Protein AF-A0AAV0M7P1-F1 (afdb_monomer_lite)

Radius of gyration: 15.96 Å; chains: 1; bounding box: 34×25×41 Å

Sequence (66 aa):
MKIYKVYNPIFEFVAEAGAGGKQGVAKLAIEYEKLDPSFPPPTKYMDFMIGLTKEVDAGIVKAALD

Structure (mmCIF, N/CA/C/O backbone):
data_AF-A0AAV0M7P1-F1
#
_entry.id   AF-A0AAV0M7P1-F1
#
loop_
_atom_site.group_PDB
_atom_site.id
_atom_site.type_symbol
_atom_site.label_atom_id
_atom_site.label_alt_id
_atom_site.label_comp_id
_atom_site.label_asym_id
_atom_site.label_entity_id
_atom_site.label_seq_id
_atom_site.pdbx_PDB_ins_code
_atom_site.Cartn_x
_atom_site.Cartn_y
_atom_site.Cartn_z
_atom_site.occupancy
_atom_site.B_iso_or_equiv
_atom_site.auth_seq_id
_atom_site.auth_comp_id
_atom_site.auth_asym_id
_atom_site.auth_atom_id
_atom_site.pdbx_PDB_model_num
ATOM 1 N N . MET A 1 1 ? -14.225 -10.834 10.706 1.00 65.62 1 MET A N 1
ATOM 2 C CA . MET A 1 1 ? -14.748 -9.710 11.515 1.00 65.62 1 MET A CA 1
ATOM 3 C C . MET A 1 1 ? -14.525 -8.426 10.732 1.00 65.62 1 MET A C 1
ATOM 5 O O . MET A 1 1 ? -13.418 -8.231 10.245 1.00 65.62 1 MET A O 1
ATOM 9 N N . LYS A 1 2 ? -15.561 -7.606 10.526 1.00 81.81 2 LYS A N 1
ATOM 10 C CA . LYS A 1 2 ? -15.433 -6.319 9.824 1.00 81.81 2 LYS A CA 1
ATOM 11 C C . LYS A 1 2 ? -14.841 -5.300 10.811 1.00 81.81 2 LYS A C 1
ATOM 13 O O . LYS A 1 2 ? -15.334 -5.222 11.929 1.00 81.81 2 LYS A O 1
ATOM 18 N N . ILE A 1 3 ? -13.787 -4.577 10.422 1.00 88.94 3 ILE A N 1
ATOM 19 C CA . ILE A 1 3 ? -13.063 -3.593 11.270 1.00 88.94 3 ILE A CA 1
ATOM 20 C C . ILE A 1 3 ? -13.230 -2.138 10.791 1.00 88.94 3 ILE A C 1
ATOM 22 O O . ILE A 1 3 ? -13.174 -1.209 11.595 1.00 88.94 3 ILE A O 1
ATOM 26 N N . TYR A 1 4 ? -13.546 -1.939 9.510 1.00 93.44 4 TYR A N 1
ATOM 27 C CA . TYR A 1 4 ? -13.846 -0.632 8.919 1.00 93.44 4 TYR A CA 1
ATOM 28 C C . TYR A 1 4 ? -15.243 -0.636 8.292 1.00 93.44 4 TYR A C 1
ATOM 30 O O . TYR A 1 4 ? -15.655 -1.640 7.707 1.00 93.44 4 TYR A O 1
ATOM 38 N N . LYS A 1 5 ? -15.980 0.473 8.412 1.00 94.25 5 LYS A N 1
ATOM 39 C CA . LYS A 1 5 ? -17.260 0.688 7.717 1.00 94.25 5 LYS A CA 1
ATOM 40 C C . LYS A 1 5 ? -17.012 0.920 6.235 1.00 94.25 5 LYS A C 1
ATOM 42 O O . LYS A 1 5 ? -17.619 0.232 5.414 1.00 94.25 5 LYS A O 1
ATOM 47 N N . VAL A 1 6 ? -16.084 1.836 5.956 1.00 94.44 6 VAL A N 1
ATOM 48 C CA . VAL A 1 6 ? -15.580 2.203 4.631 1.00 94.44 6 VAL A CA 1
ATOM 49 C C . VAL A 1 6 ? -14.131 1.745 4.527 1.00 94.44 6 VAL A C 1
ATOM 51 O O . VAL A 1 6 ? -13.344 2.010 5.434 1.00 94.44 6 VAL A O 1
ATOM 54 N N . TYR A 1 7 ? -13.870 0.999 3.452 1.00 95.12 7 TYR A N 1
ATOM 55 C CA . TYR A 1 7 ? -12.664 0.281 3.024 1.00 95.12 7 TYR A CA 1
ATOM 56 C C . TYR A 1 7 ? -12.208 0.689 1.618 1.00 95.12 7 TYR A C 1
ATOM 58 O O . TYR A 1 7 ? -12.599 -0.047 0.718 1.00 95.12 7 TYR A O 1
ATOM 66 N N . ASN A 1 8 ? -11.473 1.783 1.377 1.00 96.50 8 ASN A N 1
ATOM 67 C CA . ASN A 1 8 ? -11.162 2.211 -0.001 1.00 96.50 8 ASN A CA 1
ATOM 68 C C . ASN A 1 8 ? -9.649 2.391 -0.263 1.00 96.50 8 ASN A C 1
ATOM 70 O O . ASN A 1 8 ? -9.103 3.462 0.013 1.00 96.50 8 ASN A O 1
ATOM 74 N N . PRO A 1 9 ? -8.948 1.356 -0.769 1.00 95.81 9 PRO A N 1
ATOM 75 C CA . PRO A 1 9 ? -7.561 1.470 -1.210 1.00 95.81 9 PRO A CA 1
ATOM 76 C C . PRO A 1 9 ? -7.477 2.079 -2.616 1.00 95.81 9 PRO A C 1
ATOM 78 O O . PRO A 1 9 ? -8.182 1.660 -3.533 1.00 95.81 9 PRO A O 1
ATOM 81 N N . ILE A 1 10 ? -6.570 3.034 -2.798 1.00 97.12 10 ILE A N 1
ATOM 82 C CA . ILE A 1 10 ? -6.370 3.773 -4.046 1.00 97.12 10 ILE A CA 1
ATOM 83 C C . ILE A 1 10 ? -4.904 3.643 -4.466 1.00 97.12 10 ILE A C 1
ATOM 85 O O . ILE A 1 10 ? -3.994 3.901 -3.674 1.00 97.12 10 ILE A O 1
ATOM 89 N N . PHE A 1 11 ? -4.699 3.264 -5.728 1.00 94.62 11 PHE A N 1
ATOM 90 C CA . PHE A 1 11 ? -3.409 3.260 -6.412 1.00 94.62 11 PHE A CA 1
ATOM 91 C C . PHE A 1 11 ? -3.481 4.258 -7.569 1.00 94.62 11 PHE A C 1
ATOM 93 O O . PHE A 1 11 ? -4.246 4.057 -8.511 1.00 94.62 11 PHE A O 1
ATOM 100 N N . GLU A 1 12 ? -2.691 5.323 -7.509 1.00 93.31 12 GLU A N 1
ATOM 101 C CA . GLU A 1 12 ? -2.578 6.312 -8.581 1.00 93.31 12 GLU A CA 1
ATOM 102 C C . GLU A 1 12 ? -1.132 6.335 -9.077 1.00 93.31 12 GLU A C 1
ATOM 104 O O . GLU A 1 12 ? -0.203 6.536 -8.299 1.00 93.31 12 GLU A O 1
ATOM 109 N N . PHE A 1 13 ? -0.932 6.138 -10.378 1.00 88.00 13 PHE A N 1
ATOM 110 C CA . PHE A 1 13 ? 0.384 6.203 -11.007 1.00 88.00 13 PHE A CA 1
ATOM 111 C C . PHE A 1 13 ? 0.477 7.467 -11.849 1.00 88.00 13 PHE A C 1
ATOM 113 O O . PHE A 1 13 ? -0.321 7.677 -12.762 1.00 88.00 13 PHE A O 1
ATOM 120 N N . VAL A 1 14 ? 1.460 8.305 -11.541 1.00 86.56 14 VAL A N 1
ATOM 121 C CA . VAL A 1 14 ? 1.692 9.573 -12.231 1.00 86.56 14 VAL A CA 1
ATOM 122 C C . VAL A 1 14 ? 3.020 9.482 -12.962 1.00 86.56 14 VAL A C 1
ATOM 124 O O . VAL A 1 14 ? 4.062 9.309 -12.338 1.00 86.56 14 VAL A O 1
ATOM 127 N N . ALA A 1 15 ? 2.996 9.597 -14.288 1.00 81.75 15 ALA A N 1
ATOM 128 C CA . ALA A 1 15 ? 4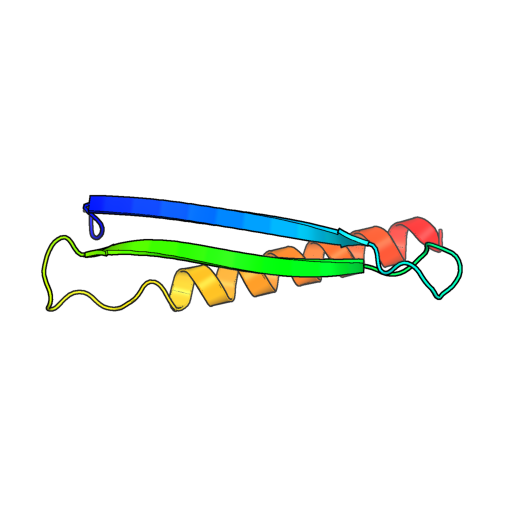.220 9.698 -15.073 1.00 81.75 15 ALA A CA 1
ATOM 129 C C . ALA A 1 15 ? 4.889 11.058 -14.826 1.00 81.75 15 ALA A C 1
ATOM 131 O O . ALA A 1 15 ? 4.218 12.093 -14.860 1.00 81.75 15 ALA A O 1
ATOM 132 N N . GLU A 1 16 ? 6.205 11.078 -14.616 1.00 72.38 16 GLU A N 1
ATOM 133 C CA . GLU A 1 16 ? 6.936 12.340 -14.528 1.00 72.38 16 GLU A CA 1
ATOM 134 C C . GLU A 1 16 ? 7.255 12.858 -15.935 1.00 72.38 16 GLU A C 1
ATOM 136 O O . GLU A 1 16 ? 8.049 12.289 -16.692 1.00 72.38 16 GLU A O 1
ATOM 141 N N . ALA A 1 17 ? 6.620 13.971 -16.304 1.00 62.59 17 ALA A N 1
ATOM 142 C CA . ALA A 1 17 ? 6.896 14.665 -17.552 1.00 62.59 17 ALA A CA 1
ATOM 143 C C . ALA A 1 17 ? 8.194 15.479 -17.413 1.00 62.59 17 ALA A C 1
ATOM 145 O O . ALA A 1 17 ? 8.179 16.608 -16.931 1.00 62.59 17 ALA A O 1
ATOM 146 N N . GLY A 1 18 ? 9.329 14.907 -17.825 1.00 58.19 18 GLY A N 1
ATOM 147 C CA . GLY A 1 18 ? 10.589 15.663 -17.881 1.00 58.19 18 GLY A CA 1
ATOM 148 C C . GLY A 1 18 ? 11.854 14.866 -18.206 1.00 58.19 18 GLY A C 1
ATOM 149 O O . GLY A 1 18 ? 12.766 15.415 -18.813 1.00 58.19 18 GLY A O 1
ATOM 150 N N . ALA A 1 19 ? 11.906 13.569 -17.888 1.00 49.41 19 ALA A N 1
ATOM 151 C CA . ALA A 1 19 ? 13.115 12.745 -18.041 1.00 49.41 19 ALA A CA 1
ATOM 152 C C . ALA A 1 19 ? 12.939 11.596 -19.056 1.00 49.41 19 ALA A C 1
ATO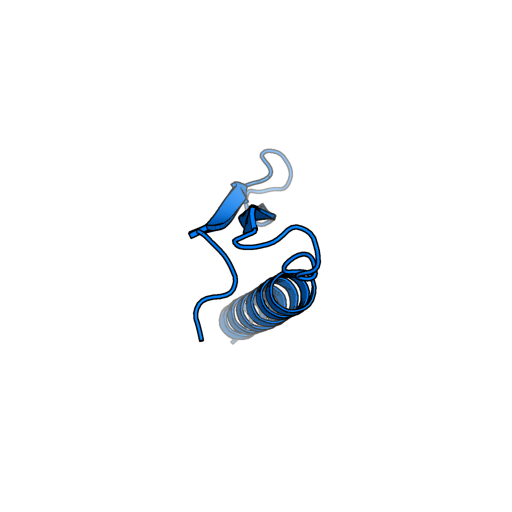M 154 O O . ALA A 1 19 ? 13.117 10.421 -18.742 1.00 49.41 19 ALA A O 1
ATOM 155 N N . GLY A 1 20 ? 12.535 11.915 -20.291 1.00 54.44 20 GLY A N 1
ATOM 156 C CA . GLY A 1 20 ? 12.458 10.921 -21.374 1.00 54.44 20 GLY A CA 1
ATOM 157 C C . GLY A 1 20 ? 11.348 9.866 -21.232 1.00 54.44 20 GLY A C 1
ATOM 158 O O . GLY A 1 20 ? 11.416 8.836 -21.896 1.00 54.44 20 GLY A O 1
ATOM 159 N N . GLY A 1 21 ? 10.335 10.109 -20.389 1.00 55.50 21 GLY A N 1
ATOM 160 C CA . GLY A 1 21 ? 9.107 9.303 -20.308 1.00 55.50 21 GLY A CA 1
ATOM 161 C C . GLY A 1 21 ? 9.242 7.933 -19.634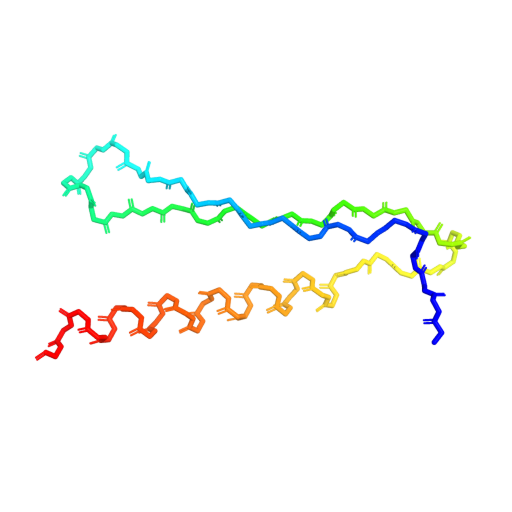 1.00 55.50 21 GLY A C 1
ATOM 162 O O . GLY A 1 21 ? 8.335 7.117 -19.757 1.00 55.50 21 GLY A O 1
ATOM 163 N N . LYS A 1 22 ? 10.358 7.661 -18.943 1.00 63.22 22 LYS A N 1
ATOM 164 C CA . LYS A 1 22 ? 10.664 6.334 -18.368 1.00 63.22 22 LYS A CA 1
ATOM 165 C C . LYS A 1 22 ? 10.551 6.247 -16.843 1.00 63.22 22 LYS A C 1
ATOM 167 O O . LYS A 1 22 ? 10.878 5.209 -16.282 1.00 63.22 22 LYS A O 1
ATOM 172 N N . GLN A 1 23 ? 10.128 7.317 -16.172 1.00 72.50 23 GLN A N 1
ATOM 173 C CA . GLN A 1 23 ? 9.977 7.353 -14.716 1.00 72.50 23 GLN A CA 1
ATOM 174 C C . GLN A 1 23 ? 8.582 7.844 -14.332 1.00 72.50 23 GLN A C 1
ATOM 176 O O . GLN A 1 23 ? 7.993 8.697 -14.999 1.00 72.50 23 GLN A O 1
ATOM 181 N N . GLY A 1 24 ? 8.048 7.271 -13.260 1.00 82.19 24 GLY A N 1
ATOM 182 C CA . GLY A 1 24 ? 6.755 7.626 -12.700 1.00 82.19 24 GLY A CA 1
ATOM 183 C C . GLY A 1 24 ? 6.741 7.415 -11.193 1.00 82.19 24 GLY A C 1
ATOM 184 O O . GLY A 1 24 ? 7.559 6.677 -10.648 1.00 82.19 24 GLY A O 1
ATOM 185 N N . VAL A 1 25 ? 5.802 8.077 -10.527 1.00 87.75 25 VAL A N 1
ATOM 186 C CA . VAL A 1 25 ? 5.587 8.001 -9.083 1.00 87.75 25 VAL A CA 1
ATOM 187 C C . VAL A 1 2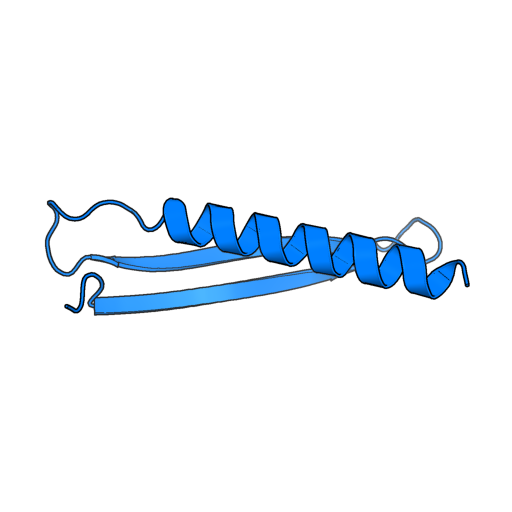5 ? 4.267 7.290 -8.815 1.00 87.75 25 VAL A C 1
ATOM 189 O O . VAL A 1 25 ? 3.228 7.649 -9.373 1.00 87.75 25 VAL A O 1
ATOM 192 N N . ALA A 1 26 ? 4.301 6.301 -7.926 1.00 91.12 26 ALA A N 1
ATOM 193 C CA . ALA A 1 26 ? 3.105 5.680 -7.379 1.00 91.12 26 ALA A CA 1
ATOM 194 C C . ALA A 1 26 ? 2.660 6.428 -6.114 1.00 91.12 26 ALA A C 1
ATOM 196 O O . ALA A 1 26 ? 3.415 6.543 -5.146 1.00 91.12 26 ALA A O 1
ATOM 197 N N . LYS A 1 27 ? 1.422 6.916 -6.105 1.00 93.94 27 LYS A N 1
ATOM 198 C CA . LYS A 1 27 ? 0.733 7.439 -4.926 1.00 93.94 27 LYS A CA 1
ATOM 199 C C . LYS A 1 27 ? -0.222 6.372 -4.407 1.00 93.94 27 LYS A C 1
ATOM 201 O O . LYS A 1 27 ? -1.078 5.877 -5.140 1.00 93.94 27 LYS A O 1
ATOM 206 N N . LEU A 1 28 ? -0.076 6.038 -3.132 1.00 95.94 28 LEU A N 1
ATOM 207 C CA . LEU A 1 28 ? -0.888 5.037 -2.450 1.00 95.94 28 LEU A CA 1
ATOM 208 C C . LEU A 1 28 ? -1.690 5.718 -1.345 1.00 95.94 28 LEU A C 1
ATOM 210 O O . LEU A 1 28 ? -1.121 6.433 -0.519 1.00 95.94 28 LEU A O 1
ATOM 214 N N . ALA A 1 29 ? -2.998 5.484 -1.316 1.00 96.75 29 ALA A N 1
ATOM 215 C CA . ALA A 1 29 ? -3.875 6.001 -0.273 1.00 96.75 29 ALA A CA 1
ATOM 216 C C . ALA A 1 29 ? -4.850 4.922 0.206 1.00 96.75 29 ALA A C 1
ATOM 218 O O . ALA A 1 29 ? -5.236 4.030 -0.544 1.00 96.75 29 ALA A O 1
ATOM 219 N N . ILE A 1 30 ? -5.250 5.010 1.473 1.00 97.31 30 ILE A N 1
ATOM 220 C CA . ILE A 1 30 ? -6.366 4.237 2.018 1.00 97.31 30 ILE A CA 1
ATOM 221 C C . ILE A 1 30 ? -7.306 5.233 2.678 1.00 97.31 30 ILE A C 1
ATOM 223 O O . ILE A 1 30 ? -6.980 5.805 3.720 1.00 97.31 30 ILE A O 1
ATOM 227 N N . GLU A 1 31 ? -8.479 5.413 2.092 1.00 97.19 31 GLU A N 1
ATOM 228 C CA . GLU A 1 31 ? -9.574 6.131 2.729 1.00 97.19 31 GLU A CA 1
ATOM 229 C C . GLU A 1 31 ? -10.377 5.132 3.562 1.00 97.19 31 GLU A C 1
ATOM 231 O O . GLU A 1 31 ? -10.773 4.061 3.085 1.00 97.19 31 GLU A O 1
ATOM 236 N N . TYR A 1 32 ? -10.585 5.448 4.838 1.00 96.19 32 TYR A N 1
ATOM 237 C CA . TYR A 1 32 ? -11.239 4.529 5.758 1.00 96.19 32 TYR A CA 1
ATOM 238 C C . TYR A 1 32 ? -12.108 5.247 6.785 1.00 96.19 32 TYR A C 1
ATOM 240 O O . TYR A 1 32 ? -11.792 6.338 7.254 1.00 96.19 32 TYR A O 1
ATOM 248 N N . GLU A 1 33 ? -13.172 4.564 7.200 1.00 96.62 33 GLU A N 1
ATOM 249 C CA . GLU A 1 33 ? -13.962 4.926 8.375 1.00 96.62 33 GLU A CA 1
ATOM 250 C C . GLU A 1 33 ? -13.948 3.742 9.343 1.00 96.62 33 GLU A C 1
ATOM 252 O O . GLU A 1 33 ? -14.315 2.620 8.980 1.00 96.62 33 GLU A O 1
ATOM 257 N N . LYS A 1 34 ? -13.514 3.968 10.585 1.00 95.19 34 LYS A N 1
ATOM 258 C CA . LYS A 1 34 ? -13.490 2.921 11.614 1.00 95.19 34 LYS A CA 1
ATOM 259 C C . LYS A 1 34 ? -14.911 2.519 12.013 1.00 95.19 34 LYS A C 1
ATOM 261 O O . LYS A 1 34 ? -15.804 3.359 12.100 1.00 95.19 34 LYS A O 1
ATOM 266 N N . LEU A 1 35 ? -15.117 1.231 12.295 1.00 94.38 35 LEU A N 1
ATOM 267 C CA . LEU A 1 35 ? -16.365 0.780 12.925 1.00 94.38 35 LEU A CA 1
ATOM 268 C C . LEU A 1 35 ? -16.481 1.250 14.375 1.00 94.38 35 LEU A C 1
ATOM 270 O O . LEU A 1 35 ? -17.568 1.628 14.798 1.00 94.38 35 LEU A O 1
ATOM 274 N N . ASP A 1 36 ? -15.357 1.259 15.084 1.00 93.25 36 ASP A N 1
ATOM 275 C CA . ASP A 1 36 ? -15.217 1.711 16.461 1.00 93.25 36 ASP A CA 1
ATOM 276 C C . ASP A 1 36 ? -13.918 2.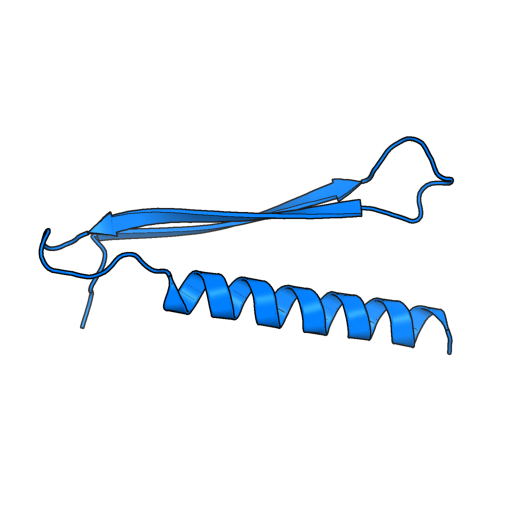534 16.588 1.00 93.25 36 ASP A C 1
ATOM 278 O O . ASP A 1 36 ? -12.902 2.143 15.998 1.00 93.25 36 ASP A O 1
ATOM 282 N N . PRO A 1 37 ? -13.906 3.660 17.326 1.00 91.19 37 PRO A N 1
ATOM 283 C CA . PRO A 1 37 ? -12.709 4.486 17.503 1.00 91.19 37 PRO A CA 1
ATOM 284 C C . PRO A 1 37 ? -11.484 3.739 18.053 1.00 91.19 37 PRO A C 1
ATOM 286 O O . PRO A 1 37 ? -10.355 4.120 17.723 1.00 91.19 37 PRO A O 1
ATOM 289 N N . SER A 1 38 ? -11.699 2.677 18.841 1.00 94.19 38 SER A N 1
ATOM 290 C CA . SER A 1 38 ? -10.647 1.833 19.423 1.00 94.19 38 SER A CA 1
ATOM 291 C C . SER A 1 38 ? -9.888 1.001 18.390 1.00 94.19 38 SER A C 1
ATOM 293 O O . SER A 1 38 ? -8.755 0.591 18.649 1.00 94.19 38 SER A O 1
ATOM 295 N N . PHE A 1 39 ? -10.459 0.772 17.201 1.00 92.75 39 PHE A N 1
ATOM 296 C CA . PHE A 1 39 ? -9.762 0.026 16.161 1.00 92.75 39 PHE A CA 1
ATOM 297 C C . PHE A 1 39 ? -8.571 0.812 15.604 1.00 92.75 39 PHE A C 1
ATOM 299 O O . PHE A 1 39 ? -8.633 2.038 15.458 1.00 92.75 39 PHE A O 1
ATOM 306 N N . PRO A 1 40 ? -7.464 0.134 15.264 1.00 92.75 40 PRO A N 1
ATOM 307 C CA . PRO A 1 40 ? -6.284 0.809 14.754 1.00 92.75 40 PRO A CA 1
ATOM 308 C C . PRO A 1 40 ? -6.516 1.350 13.331 1.00 92.75 40 PRO A C 1
ATOM 310 O O . PRO A 1 40 ? -7.340 0.820 12.574 1.00 92.75 40 PRO A O 1
ATOM 313 N N . PRO A 1 41 ? -5.777 2.394 12.925 1.00 93.94 41 PRO A N 1
ATOM 314 C CA . PRO A 1 41 ? -5.634 2.756 11.518 1.00 93.94 41 PRO A CA 1
ATOM 315 C C . PRO A 1 41 ? -5.140 1.567 10.670 1.00 93.94 41 PRO A C 1
ATOM 317 O O . PRO A 1 41 ? -4.456 0.684 11.196 1.00 93.94 41 PRO A O 1
ATOM 320 N N . PRO A 1 42 ? -5.429 1.536 9.358 1.00 95.31 42 PRO A N 1
ATOM 321 C CA . PRO A 1 42 ? -5.063 0.433 8.471 1.00 95.31 42 PRO A CA 1
ATOM 322 C C . PRO A 1 42 ? -3.572 0.420 8.079 1.00 95.31 42 PRO A C 1
ATOM 324 O O . PRO A 1 42 ? -3.238 0.038 6.960 1.00 95.31 42 PRO A O 1
ATOM 327 N N . THR A 1 43 ? -2.656 0.800 8.976 1.00 95.25 43 THR A N 1
ATOM 328 C CA . THR A 1 43 ? -1.212 0.915 8.690 1.00 95.25 43 THR A CA 1
ATOM 329 C C . THR A 1 43 ? -0.626 -0.391 8.164 1.00 95.25 43 THR A C 1
ATOM 331 O O . THR A 1 43 ? 0.050 -0.387 7.145 1.00 95.25 43 THR A O 1
ATOM 334 N N . LYS A 1 44 ? -1.001 -1.531 8.762 1.00 94.12 44 LYS A N 1
ATOM 335 C CA . LYS A 1 44 ? -0.584 -2.859 8.284 1.00 94.12 44 LYS A CA 1
ATOM 336 C C . LYS A 1 44 ? -0.942 -3.095 6.810 1.00 94.12 44 LYS A C 1
ATOM 338 O O . LYS A 1 44 ? -0.195 -3.749 6.089 1.00 94.12 44 LYS A O 1
ATOM 343 N N . TYR A 1 45 ? -2.097 -2.600 6.368 1.00 94.12 45 TYR A N 1
ATOM 344 C CA . TYR A 1 45 ? -2.523 -2.732 4.978 1.00 94.12 45 TYR A CA 1
ATOM 345 C C . TYR A 1 45 ? -1.792 -1.746 4.064 1.00 94.12 45 TYR A C 1
ATOM 347 O O . TYR A 1 45 ? -1.487 -2.102 2.932 1.00 94.12 45 TYR A O 1
ATOM 355 N N . MET A 1 46 ? -1.455 -0.552 4.561 1.00 96.50 46 MET A N 1
ATOM 356 C CA . MET A 1 46 ? -0.602 0.393 3.837 1.00 96.50 46 MET A CA 1
ATOM 357 C C . MET A 1 46 ? 0.801 -0.185 3.609 1.00 96.50 46 MET A C 1
ATOM 359 O O . MET A 1 46 ? 1.293 -0.162 2.484 1.00 96.50 46 MET A O 1
ATOM 363 N N . ASP A 1 47 ? 1.411 -0.786 4.633 1.00 96.94 47 ASP A N 1
ATOM 364 C CA . ASP A 1 47 ? 2.722 -1.439 4.517 1.00 96.94 47 ASP A CA 1
ATOM 365 C C . ASP A 1 47 ? 2.696 -2.571 3.482 1.00 96.94 47 ASP A C 1
ATOM 367 O O . ASP A 1 47 ? 3.612 -2.707 2.669 1.00 96.94 47 ASP A O 1
ATOM 371 N N . PHE A 1 48 ? 1.609 -3.348 3.464 1.00 96.00 48 PHE A N 1
ATOM 372 C CA . PHE A 1 48 ? 1.388 -4.374 2.449 1.00 96.00 48 PHE A CA 1
ATOM 373 C C . PHE A 1 48 ? 1.275 -3.783 1.036 1.00 96.00 48 PHE A C 1
ATOM 375 O O . PHE A 1 48 ? 1.934 -4.277 0.124 1.00 96.00 48 PHE A O 1
ATOM 382 N N . MET A 1 49 ? 0.493 -2.712 0.844 1.00 96.25 49 MET A N 1
ATOM 383 C CA . MET A 1 49 ? 0.376 -2.035 -0.457 1.00 96.25 49 MET A CA 1
ATOM 384 C C . MET A 1 49 ? 1.730 -1.506 -0.946 1.00 96.25 49 MET A C 1
ATOM 386 O O . MET A 1 49 ? 2.056 -1.647 -2.126 1.00 96.25 49 MET A O 1
ATOM 390 N N . ILE A 1 50 ? 2.536 -0.938 -0.046 1.00 95.75 50 ILE A N 1
ATOM 391 C CA . ILE A 1 50 ? 3.895 -0.476 -0.353 1.00 95.75 50 ILE A CA 1
ATOM 392 C C . ILE A 1 50 ? 4.777 -1.653 -0.781 1.00 95.75 50 ILE A C 1
ATOM 394 O O . ILE A 1 50 ? 5.479 -1.550 -1.787 1.00 95.75 50 ILE A O 1
ATOM 398 N N . GLY A 1 51 ? 4.742 -2.765 -0.040 1.00 97.12 51 GLY A N 1
ATOM 399 C CA . GLY A 1 51 ? 5.500 -3.975 -0.365 1.00 97.12 51 GLY A CA 1
ATOM 400 C C . GLY A 1 51 ? 5.146 -4.525 -1.745 1.00 97.12 51 GLY A C 1
ATOM 401 O O . GLY A 1 51 ? 6.028 -4.673 -2.588 1.00 97.12 51 GLY A O 1
ATOM 402 N N . LEU A 1 52 ? 3.850 -4.711 -2.009 1.00 95.94 52 LEU A N 1
ATOM 403 C CA . LEU A 1 52 ? 3.346 -5.175 -3.302 1.00 95.94 52 LEU A CA 1
ATOM 404 C C . LEU A 1 52 ? 3.792 -4.259 -4.449 1.00 95.94 52 LEU A C 1
ATOM 406 O O . LEU A 1 52 ? 4.250 -4.734 -5.483 1.00 95.94 52 LEU A O 1
ATOM 410 N N . THR A 1 53 ? 3.693 -2.941 -4.260 1.00 94.81 53 THR A N 1
ATOM 411 C CA . THR A 1 53 ? 4.082 -1.964 -5.290 1.00 94.81 53 THR A CA 1
ATOM 412 C C . THR A 1 53 ? 5.573 -2.062 -5.618 1.00 94.81 53 THR A C 1
ATOM 414 O O . THR A 1 53 ? 5.942 -2.013 -6.788 1.00 94.81 53 THR A O 1
ATOM 417 N N . LYS A 1 54 ? 6.430 -2.260 -4.608 1.00 94.62 54 LYS A N 1
ATOM 418 C CA . LYS A 1 54 ? 7.876 -2.453 -4.805 1.00 94.62 54 LYS A CA 1
ATOM 419 C C . LYS A 1 54 ? 8.204 -3.752 -5.538 1.00 94.62 54 LYS A C 1
ATOM 421 O O . LYS A 1 54 ? 9.102 -3.762 -6.372 1.00 94.62 54 LYS A O 1
ATOM 426 N N . GLU A 1 55 ? 7.501 -4.841 -5.232 1.00 96.56 55 GLU A N 1
ATOM 427 C CA . GLU A 1 55 ? 7.694 -6.117 -5.932 1.00 96.56 55 GLU A CA 1
ATOM 428 C C . GLU A 1 55 ? 7.292 -6.019 -7.408 1.00 96.56 55 GLU A C 1
ATOM 430 O O . GLU A 1 55 ? 8.015 -6.511 -8.275 1.00 96.56 55 GLU A O 1
ATOM 435 N N . VAL A 1 56 ? 6.178 -5.339 -7.702 1.00 92.50 56 VAL A N 1
ATOM 436 C CA . VAL A 1 56 ? 5.737 -5.074 -9.080 1.00 92.50 56 VAL A CA 1
ATOM 437 C C . VAL A 1 56 ? 6.755 -4.212 -9.825 1.00 92.50 56 VAL A C 1
ATOM 439 O O . VAL A 1 56 ? 7.138 -4.570 -10.937 1.00 92.50 56 VAL A O 1
ATOM 442 N N . ASP A 1 57 ? 7.231 -3.123 -9.214 1.00 90.06 57 ASP A N 1
ATOM 443 C CA . ASP A 1 57 ? 8.263 -2.255 -9.794 1.00 90.06 57 ASP A CA 1
ATOM 444 C C . ASP A 1 57 ? 9.540 -3.042 -10.129 1.00 90.06 57 ASP A C 1
ATOM 446 O O . ASP A 1 57 ? 9.998 -3.038 -11.272 1.00 90.06 57 ASP A O 1
ATOM 450 N N . ALA A 1 58 ? 10.049 -3.833 -9.178 1.00 93.31 58 ALA A N 1
ATOM 451 C CA . ALA A 1 58 ? 11.216 -4.684 -9.396 1.00 93.31 58 ALA A CA 1
ATOM 452 C C . ALA A 1 58 ? 10.990 -5.722 -10.511 1.00 93.31 58 ALA A C 1
ATOM 454 O O . ALA A 1 58 ? 11.893 -5.977 -11.312 1.00 93.31 58 ALA A O 1
ATOM 455 N N . GLY A 1 59 ? 9.791 -6.309 -10.585 1.00 93.62 59 GLY A N 1
ATOM 456 C CA . GLY A 1 59 ? 9.411 -7.251 -11.636 1.00 93.62 59 GLY A CA 1
ATOM 457 C C . GLY A 1 59 ? 9.393 -6.614 -13.027 1.00 93.62 59 GLY A C 1
ATOM 458 O O . GLY A 1 59 ? 9.927 -7.199 -13.970 1.00 93.62 59 GLY A O 1
ATOM 459 N N . ILE A 1 60 ? 8.841 -5.403 -13.149 1.00 89.12 60 ILE A N 1
ATOM 460 C CA . ILE A 1 60 ? 8.806 -4.639 -14.406 1.00 89.12 60 ILE A CA 1
ATOM 461 C C . ILE A 1 60 ? 10.220 -4.234 -14.827 1.00 89.12 60 ILE A C 1
ATOM 463 O O . ILE A 1 60 ? 10.592 -4.439 -15.981 1.00 89.12 60 ILE A O 1
ATOM 467 N N . VAL A 1 61 ? 11.026 -3.705 -13.899 1.00 87.94 61 VAL A N 1
ATOM 468 C CA . VAL A 1 61 ? 12.422 -3.327 -14.169 1.00 87.94 61 VAL A CA 1
ATOM 469 C C . VAL A 1 61 ? 13.225 -4.532 -14.644 1.00 87.94 61 VAL A C 1
ATOM 471 O O . VAL A 1 61 ? 13.952 -4.425 -15.628 1.00 87.94 61 VAL A O 1
ATOM 474 N N . LYS A 1 62 ? 13.070 -5.690 -13.992 1.00 91.75 62 LYS A N 1
ATOM 475 C CA . LYS A 1 62 ? 13.741 -6.924 -14.409 1.00 91.75 62 LYS A CA 1
ATOM 476 C C . LYS A 1 62 ? 13.312 -7.354 -15.815 1.00 91.75 62 LYS A C 1
ATOM 478 O O . LYS A 1 62 ? 14.173 -7.612 -16.644 1.00 91.75 62 LYS A O 1
ATOM 483 N N . ALA A 1 63 ? 12.009 -7.385 -16.095 1.00 89.31 63 ALA A N 1
ATOM 484 C CA . ALA A 1 63 ? 11.485 -7.793 -17.400 1.00 89.31 63 ALA A CA 1
ATOM 485 C C . ALA A 1 63 ? 11.880 -6.844 -18.546 1.00 89.31 63 ALA A C 1
ATOM 487 O O . ALA A 1 63 ? 11.888 -7.256 -19.698 1.00 89.31 63 ALA A O 1
ATOM 488 N N . ALA A 1 64 ? 12.195 -5.580 -18.250 1.00 79.94 64 ALA A N 1
ATOM 489 C CA . ALA A 1 64 ? 12.679 -4.617 -19.239 1.00 79.94 64 ALA A CA 1
ATOM 490 C C . ALA A 1 64 ? 14.184 -4.750 -19.555 1.00 79.94 64 ALA A C 1
ATOM 492 O O . ALA A 1 64 ? 14.667 -4.070 -20.463 1.00 79.94 64 ALA A O 1
ATOM 493 N N . LEU A 1 65 ? 14.925 -5.557 -18.785 1.00 71.44 65 LEU A N 1
ATOM 494 C CA . LEU A 1 65 ? 16.365 -5.796 -18.943 1.00 71.44 65 LEU A C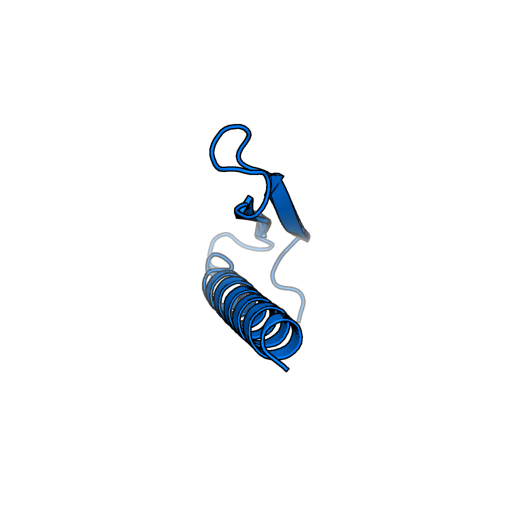A 1
ATOM 495 C C . LEU A 1 65 ? 16.697 -7.155 -19.593 1.00 71.44 65 LEU A C 1
ATOM 497 O O . LEU A 1 65 ? 17.849 -7.335 -19.990 1.00 71.44 65 LEU A O 1
ATOM 501 N N . ASP A 1 66 ? 15.725 -8.069 -19.686 1.00 59.28 66 ASP A N 1
ATOM 502 C CA . ASP A 1 66 ? 15.804 -9.358 -20.403 1.00 59.28 66 ASP A CA 1
ATOM 503 C C . ASP A 1 66 ? 15.449 -9.192 -21.898 1.00 59.28 66 ASP A C 1
ATOM 505 O O . ASP A 1 66 ? 16.066 -9.895 -22.734 1.00 59.28 66 ASP A O 1
#

InterPro domains:
  IPR000916 Bet v I/Major latex protein [PF00407] (1-62)
  IPR023393 START-like domain superfamily [G3DSA:3.30.530.20] (1-63)
  IPR052006 Major Latex-like [PTHR31338] (1-63)

Organism: NCBI:txid586396

pLDDT: mean 87.81, std 12.44, range [49.41, 97.31]

Foldseek 3Di:
DDFWPDWDKDWDWAFDPDDPRPDIDIDIDTDTHTPDPPGDDVVVVVVVVVVVVVVVVVVVVVVVVD

Secondary structure (DSSP, 8-state):
---EEEEEEEEEEEE-TTSTT--EEEEEEEEEEESSTTSPPSHHHHHHHHHHHHHHHHHHHHHTT-